Protein AF-A0A3R7I790-F1 (afdb_monomer_lite)

Foldseek 3Di:
DPDPCVVVVVLLVLLVLADQPDAAAWDADPPPSPDIHLVSLVVVLVVVPVVPPDDSHSVSNSSNNSLLNVLLSVLVSVLVVCVVVVNQEDEDLPADSPSSLVSNQVSSVVSVGHYDYDPGGDDVCVVVVVCVVVVVVVVVVVVVPD

Secondary structure (DSSP, 8-state):
--STTHHHHHHHHHHTT--S-S----EE-TTTS--EE-HHHHHHHHHHHHT---SHHHHHHHHHHHHHHHHHHHHHHHHHHHHHTT--EEE----S-HHHHHHHHHHHHHTTPEEE--SS-SGGGHHHHHHHHHHHHHHHHHHTT-

Radius of gyration: 18.8 Å; chains: 1; bounding box: 48×35×54 Å

Sequence (146 aa):
MTYDGEPAMKLERYLARGERKYEFETCVEKKDRKIVKTLPLFDRLADYSANGVSTEKKKADLAYSFVFALIEEMVEIAADTCVGNDIPYIGSDVSYDIPIVRMTEELVKEKELKFLTHDRNGDDGISIGQNVVVGHLNKLSFTKKV

pLDDT: mean 88.09, std 11.2, range [46.16, 97.44]

Structure (mmCIF, N/CA/C/O backbone):
data_AF-A0A3R7I790-F1
#
_entry.id   AF-A0A3R7I790-F1
#
loop_
_atom_site.group_PDB
_atom_site.id
_atom_site.type_symbol
_atom_site.label_atom_id
_atom_site.label_alt_id
_atom_site.label_comp_id
_atom_site.label_asym_id
_atom_site.label_entity_id
_atom_site.label_seq_id
_atom_site.pdbx_PDB_ins_code
_atom_site.Cartn_x
_atom_site.Cartn_y
_atom_site.Cartn_z
_atom_site.occupancy
_atom_site.B_iso_or_equiv
_atom_site.auth_seq_id
_atom_site.auth_comp_id
_atom_site.auth_asym_id
_atom_site.auth_atom_id
_atom_site.pdbx_PDB_model_num
ATOM 1 N N . MET A 1 1 ? -6.496 -9.637 -18.642 1.00 60.66 1 MET A N 1
ATOM 2 C CA . MET A 1 1 ? -6.550 -10.195 -17.277 1.00 60.66 1 MET A CA 1
ATOM 3 C C . MET A 1 1 ? -7.196 -11.558 -17.373 1.00 60.66 1 MET A C 1
ATOM 5 O O . MET A 1 1 ? -8.124 -11.704 -18.158 1.00 60.66 1 MET A O 1
ATOM 9 N N . THR A 1 2 ? -6.636 -12.539 -16.679 1.00 84.12 2 THR A N 1
ATOM 10 C CA . THR A 1 2 ? -7.022 -13.956 -16.748 1.00 84.12 2 THR A CA 1
ATOM 11 C C . THR A 1 2 ? -7.748 -14.427 -15.488 1.00 84.12 2 THR A C 1
ATOM 13 O O . THR A 1 2 ? -8.534 -15.362 -15.579 1.00 84.12 2 THR A O 1
ATOM 16 N N . TYR A 1 3 ? -7.541 -13.754 -14.350 1.00 87.12 3 TYR A N 1
ATOM 17 C CA . TYR A 1 3 ? -8.261 -13.955 -13.089 1.00 87.12 3 TYR A CA 1
ATOM 18 C C . TYR A 1 3 ? -8.147 -12.706 -12.191 1.00 87.12 3 TYR A C 1
ATOM 20 O O . TYR A 1 3 ? -7.326 -11.817 -12.455 1.00 87.12 3 TYR A O 1
ATOM 28 N N . ASP A 1 4 ? -8.974 -12.635 -11.147 1.00 83.00 4 ASP A N 1
ATOM 29 C CA . ASP A 1 4 ? -9.016 -11.502 -10.219 1.00 83.00 4 ASP A CA 1
ATOM 30 C C . ASP A 1 4 ? -7.727 -11.394 -9.394 1.00 83.00 4 ASP A C 1
ATOM 32 O O . ASP A 1 4 ? -7.168 -12.385 -8.932 1.00 83.00 4 ASP A O 1
ATOM 36 N N . GLY A 1 5 ? -7.214 -10.172 -9.241 1.00 86.31 5 GLY A N 1
ATOM 37 C CA . GLY A 1 5 ? -5.972 -9.911 -8.506 1.00 86.31 5 GLY A CA 1
ATOM 38 C C . GLY A 1 5 ? -4.675 -10.206 -9.275 1.00 86.31 5 GLY A C 1
ATOM 39 O O . GLY A 1 5 ? -3.603 -9.842 -8.793 1.00 86.31 5 GLY A O 1
ATOM 40 N N . GLU A 1 6 ? -4.730 -10.764 -10.494 1.00 90.31 6 GLU A N 1
ATOM 41 C CA . GLU A 1 6 ? -3.535 -11.061 -11.306 1.00 90.31 6 GLU A CA 1
ATOM 42 C C . GLU A 1 6 ? -2.552 -9.869 -11.427 1.00 90.31 6 GLU A C 1
ATOM 44 O O . GLU A 1 6 ? -1.344 -10.084 -11.273 1.00 90.31 6 GLU A O 1
ATOM 49 N N . PRO A 1 7 ? -2.990 -8.613 -11.673 1.00 91.81 7 PRO A N 1
ATOM 50 C CA . PRO A 1 7 ? -2.066 -7.481 -11.744 1.00 91.81 7 PRO A CA 1
ATOM 51 C C . PRO A 1 7 ? -1.374 -7.178 -10.410 1.00 91.81 7 PRO A C 1
ATOM 53 O O . PRO A 1 7 ? -0.181 -6.883 -10.414 1.00 91.81 7 PRO A O 1
ATOM 56 N N . ALA A 1 8 ? -2.094 -7.283 -9.287 1.00 90.19 8 ALA A N 1
ATOM 57 C CA . ALA A 1 8 ? -1.546 -7.046 -7.952 1.00 90.19 8 ALA A CA 1
ATOM 58 C C . ALA A 1 8 ? -0.505 -8.118 -7.594 1.00 90.19 8 ALA A C 1
ATOM 60 O O . ALA A 1 8 ? 0.621 -7.790 -7.236 1.00 90.19 8 ALA A O 1
ATOM 61 N N . MET A 1 9 ? -0.802 -9.394 -7.855 1.00 89.44 9 MET A N 1
ATOM 62 C CA . MET A 1 9 ? 0.166 -10.484 -7.664 1.00 89.44 9 MET A CA 1
ATOM 63 C C . MET A 1 9 ? 1.410 -10.328 -8.553 1.00 89.44 9 MET A C 1
ATOM 65 O O . MET A 1 9 ? 2.537 -10.633 -8.161 1.00 89.44 9 MET A O 1
ATOM 69 N N . LYS A 1 10 ? 1.238 -9.840 -9.788 1.00 92.56 10 LYS A N 1
ATOM 70 C CA . LYS A 1 10 ? 2.370 -9.535 -10.674 1.00 92.56 10 LYS A CA 1
ATOM 71 C C . LYS A 1 10 ? 3.191 -8.347 -10.185 1.00 92.56 10 LYS A C 1
ATOM 73 O O . LYS A 1 10 ? 4.384 -8.311 -10.483 1.00 92.56 10 LYS A O 1
ATOM 78 N N . LEU A 1 11 ? 2.582 -7.392 -9.486 1.00 94.50 11 LEU A N 1
ATOM 79 C CA . LEU A 1 11 ? 3.270 -6.262 -8.869 1.00 94.50 11 LEU A CA 1
ATOM 80 C C . LEU A 1 11 ? 4.091 -6.715 -7.656 1.00 94.50 11 LEU A C 1
ATOM 82 O O . LEU A 1 11 ? 5.244 -6.308 -7.537 1.00 94.50 11 LEU A O 1
ATOM 86 N N . GLU A 1 12 ? 3.565 -7.625 -6.837 1.00 93.81 12 GLU A N 1
ATOM 87 C CA . GLU A 1 12 ? 4.222 -8.139 -5.627 1.00 93.81 12 GLU A CA 1
ATOM 88 C C . GLU A 1 12 ? 5.665 -8.610 -5.886 1.00 93.81 12 GLU A C 1
ATOM 90 O O . GLU A 1 12 ? 6.596 -8.272 -5.153 1.00 93.81 12 GLU A O 1
ATOM 95 N N . ARG A 1 13 ? 5.903 -9.315 -7.003 1.00 94.12 13 ARG A N 1
ATOM 96 C CA . ARG A 1 13 ? 7.250 -9.790 -7.383 1.00 94.12 13 ARG A CA 1
ATOM 97 C C . ARG A 1 13 ? 8.269 -8.656 -7.567 1.00 94.12 13 ARG A C 1
ATOM 99 O O . ARG A 1 13 ? 9.471 -8.880 -7.418 1.00 94.12 13 ARG A O 1
ATOM 106 N N . TYR A 1 14 ? 7.796 -7.480 -7.977 1.00 96.06 14 TYR A N 1
ATOM 107 C CA . TYR A 1 14 ? 8.605 -6.281 -8.149 1.00 96.06 14 TYR A CA 1
ATOM 108 C C . TYR A 1 14 ? 8.834 -5.616 -6.797 1.00 96.06 14 TYR A C 1
ATOM 110 O O . TYR A 1 14 ? 9.976 -5.294 -6.486 1.00 96.06 14 TYR A O 1
ATOM 118 N N . LEU A 1 15 ? 7.794 -5.511 -5.967 1.00 96.81 15 LEU A N 1
ATOM 119 C CA . LEU A 1 15 ? 7.903 -4.966 -4.613 1.00 96.81 15 LEU A CA 1
ATOM 120 C C . LEU A 1 15 ? 8.879 -5.779 -3.752 1.00 96.81 15 LEU A C 1
ATOM 122 O O . LEU A 1 15 ? 9.726 -5.208 -3.082 1.00 96.81 15 LEU A O 1
ATOM 126 N N . ALA A 1 16 ? 8.870 -7.108 -3.857 1.00 95.56 16 ALA A N 1
ATOM 127 C CA . ALA A 1 16 ? 9.787 -7.978 -3.119 1.00 95.56 16 ALA A CA 1
ATOM 128 C C . ALA A 1 16 ? 11.280 -7.798 -3.478 1.00 95.56 16 ALA A C 1
ATOM 130 O O . ALA A 1 16 ? 12.148 -8.284 -2.755 1.00 95.56 16 ALA A O 1
ATOM 131 N N . ARG A 1 17 ? 11.598 -7.166 -4.617 1.00 96.25 17 ARG A N 1
ATOM 132 C CA . ARG A 1 17 ? 12.976 -6.984 -5.125 1.00 96.25 17 ARG A CA 1
ATOM 133 C C . ARG A 1 17 ? 13.398 -5.520 -5.221 1.00 96.25 17 ARG A C 1
ATOM 135 O O . ARG A 1 17 ? 14.573 -5.242 -5.489 1.00 96.25 17 ARG A O 1
ATOM 142 N N . GLY A 1 18 ? 12.434 -4.614 -5.128 1.00 96.56 18 GLY A N 1
ATOM 143 C CA . GLY A 1 18 ? 12.637 -3.187 -5.270 1.00 96.56 18 GLY A CA 1
ATOM 144 C C . GLY A 1 18 ? 13.174 -2.560 -3.993 1.00 96.56 18 GLY A C 1
ATOM 145 O O . GLY A 1 18 ? 13.101 -3.133 -2.912 1.00 96.56 18 GLY A O 1
ATOM 146 N N . GLU A 1 19 ? 13.736 -1.372 -4.146 1.00 96.44 19 GLU A N 1
ATOM 147 C CA . GLU A 1 19 ? 14.195 -0.512 -3.062 1.00 96.44 19 GLU A CA 1
ATOM 148 C C . GLU A 1 19 ? 13.664 0.909 -3.276 1.00 96.44 19 GLU A C 1
ATOM 150 O O . GLU A 1 19 ? 13.440 1.330 -4.413 1.00 96.44 19 GLU A O 1
ATOM 155 N N . ARG A 1 20 ? 13.535 1.687 -2.193 1.00 95.62 20 ARG A N 1
ATOM 156 C CA . ARG A 1 20 ? 13.169 3.112 -2.255 1.00 95.62 20 ARG A CA 1
ATOM 157 C C . ARG A 1 20 ? 14.313 3.919 -2.895 1.00 95.62 20 ARG A C 1
ATOM 159 O O . ARG A 1 20 ? 15.235 4.343 -2.203 1.00 95.62 20 ARG A O 1
ATOM 166 N N . LYS A 1 21 ? 14.289 4.087 -4.223 1.00 95.75 21 LYS A N 1
ATOM 167 C CA . LYS A 1 21 ? 15.302 4.839 -5.009 1.00 95.75 21 LYS A CA 1
ATOM 168 C C . LYS A 1 21 ? 14.757 6.083 -5.703 1.00 95.75 21 LYS A C 1
ATOM 170 O O . LYS A 1 21 ? 15.536 6.942 -6.103 1.00 95.75 21 LYS A O 1
ATOM 175 N N . TYR A 1 22 ? 13.446 6.143 -5.886 1.00 94.62 22 TYR A N 1
ATOM 176 C CA . TYR A 1 22 ? 12.739 7.237 -6.538 1.00 94.62 22 TYR A CA 1
ATOM 177 C C . TYR A 1 22 ? 11.880 7.982 -5.523 1.00 94.62 22 TYR A C 1
ATOM 179 O O . TYR A 1 22 ? 11.321 7.369 -4.607 1.00 94.62 22 TYR A O 1
ATOM 187 N N . GLU A 1 23 ? 11.769 9.290 -5.716 1.00 94.38 23 GLU A N 1
ATOM 188 C CA . GLU A 1 23 ? 10.936 10.160 -4.897 1.00 94.38 23 GLU A CA 1
ATOM 189 C C . GLU A 1 23 ? 9.562 10.303 -5.543 1.00 94.38 23 GLU A C 1
ATOM 191 O O . GLU A 1 23 ? 9.415 10.740 -6.687 1.00 94.38 23 GLU A O 1
ATOM 196 N N . PHE A 1 24 ? 8.548 9.921 -4.782 1.00 94.56 24 PHE A N 1
ATOM 197 C CA . PHE A 1 24 ? 7.155 10.103 -5.132 1.00 94.56 24 PHE A CA 1
ATOM 198 C C . PHE A 1 24 ? 6.501 10.934 -4.044 1.00 94.56 24 PHE A C 1
ATOM 200 O O . PHE A 1 24 ? 6.745 10.712 -2.862 1.00 94.56 24 PHE A O 1
ATOM 207 N N . GLU A 1 25 ? 5.657 11.868 -4.460 1.00 85.69 25 GLU A N 1
ATOM 208 C CA . GLU A 1 25 ? 4.874 12.693 -3.554 1.00 85.69 25 GLU A CA 1
ATOM 209 C C . GLU A 1 25 ? 3.397 12.434 -3.823 1.00 85.69 25 GLU A C 1
ATOM 211 O O . GLU A 1 25 ? 2.946 12.433 -4.974 1.00 85.69 25 GLU A O 1
ATOM 216 N N . THR A 1 26 ? 2.640 12.211 -2.752 1.00 83.19 26 THR A N 1
ATOM 217 C CA . THR A 1 26 ? 1.181 12.265 -2.808 1.00 83.19 26 THR A CA 1
ATOM 218 C C . THR A 1 26 ? 0.705 13.631 -2.331 1.00 83.19 26 THR A C 1
ATOM 220 O O . THR A 1 26 ? 1.459 14.426 -1.770 1.00 83.19 26 THR A O 1
ATOM 223 N N . CYS A 1 27 ? -0.568 13.936 -2.568 1.00 79.62 27 CYS A N 1
ATOM 224 C CA . CYS A 1 27 ? -1.194 15.105 -1.969 1.00 79.62 27 CYS A CA 1
ATOM 225 C C . CYS A 1 27 ? -2.490 14.682 -1.294 1.00 79.62 27 CYS A C 1
ATOM 227 O O . CYS A 1 27 ? -3.313 14.001 -1.905 1.00 79.62 27 CYS A O 1
ATOM 229 N N . VAL A 1 28 ? -2.726 15.161 -0.079 1.00 79.81 28 VAL A N 1
ATOM 230 C CA . VAL A 1 28 ? -3.987 14.923 0.624 1.00 79.81 28 VAL A CA 1
ATOM 231 C C . VAL A 1 28 ? -4.897 16.141 0.512 1.00 79.81 28 VAL A C 1
ATOM 233 O O . VAL A 1 28 ? -4.452 17.288 0.620 1.00 79.81 28 VAL A O 1
ATOM 236 N N . GLU A 1 29 ? -6.200 15.922 0.309 1.00 76.06 29 GLU A N 1
ATOM 237 C CA . GLU A 1 29 ? -7.165 17.019 0.420 1.00 76.06 29 GLU A CA 1
ATOM 238 C C . GLU A 1 29 ? -7.216 17.561 1.849 1.00 76.06 29 GLU A C 1
ATOM 240 O O . GLU A 1 29 ? -7.732 16.930 2.774 1.00 76.06 29 GLU A O 1
ATOM 245 N N . LYS A 1 30 ? -6.684 18.779 2.006 1.00 60.41 30 LYS A N 1
ATOM 246 C CA . LYS A 1 30 ? -6.424 19.420 3.300 1.00 60.41 30 LYS A CA 1
ATOM 247 C C . LYS A 1 30 ? -7.651 19.608 4.191 1.00 60.41 30 LYS A C 1
ATOM 249 O O . LYS A 1 30 ? -7.466 19.772 5.388 1.00 60.41 30 LYS A O 1
ATOM 254 N N . LYS A 1 31 ? -8.872 19.633 3.640 1.00 62.69 31 LYS A N 1
ATOM 255 C CA . LYS A 1 31 ? -10.072 19.927 4.441 1.00 62.69 31 LYS A CA 1
ATOM 256 C C . LYS A 1 31 ? -10.355 18.846 5.482 1.00 62.69 31 LYS A C 1
ATOM 258 O O . LYS A 1 31 ? -10.557 19.198 6.634 1.00 62.69 31 LYS A O 1
ATOM 263 N N . ASP A 1 32 ? -10.279 17.574 5.090 1.00 66.44 32 ASP A N 1
ATOM 264 C CA . ASP A 1 32 ? -10.655 16.464 5.977 1.00 66.44 32 ASP A CA 1
ATOM 265 C C . ASP A 1 32 ? -9.582 15.373 6.092 1.00 66.44 32 ASP A C 1
ATOM 267 O O . ASP A 1 32 ? -9.787 14.405 6.814 1.00 66.44 32 ASP A O 1
ATOM 271 N N . ARG A 1 33 ? -8.466 15.477 5.353 1.00 73.12 33 ARG A N 1
ATOM 272 C CA . ARG A 1 33 ? -7.412 14.447 5.252 1.00 73.12 33 ARG A CA 1
ATOM 273 C C . ARG A 1 33 ? -7.902 13.019 4.951 1.00 73.12 33 ARG A C 1
ATOM 275 O O . ARG A 1 33 ? -7.218 12.047 5.236 1.00 73.12 33 ARG A O 1
ATOM 282 N N . LYS A 1 34 ? -9.071 12.888 4.318 1.00 77.69 34 LYS A N 1
ATOM 283 C CA . LYS A 1 34 ? -9.708 11.599 3.980 1.00 77.69 34 LYS A CA 1
ATOM 284 C C . LYS A 1 34 ? -9.399 11.094 2.573 1.00 77.69 34 LYS A C 1
ATOM 286 O O . LYS A 1 34 ? -9.739 9.962 2.250 1.00 77.69 34 LYS A O 1
ATOM 291 N N . ILE A 1 35 ? -8.830 11.941 1.716 1.00 87.88 35 ILE A N 1
ATOM 292 C CA . ILE A 1 35 ? -8.645 11.648 0.291 1.00 87.88 35 ILE A CA 1
ATOM 293 C C . ILE A 1 35 ? -7.171 11.812 -0.057 1.00 87.88 35 ILE A C 1
ATOM 295 O O . ILE A 1 35 ? -6.668 12.937 -0.112 1.00 87.88 35 ILE A O 1
ATOM 299 N N . VAL A 1 36 ? -6.508 10.688 -0.328 1.00 90.75 36 VAL A N 1
ATOM 300 C CA . VAL A 1 36 ? -5.163 10.646 -0.912 1.00 90.75 36 VAL A CA 1
ATOM 301 C C . VAL A 1 36 ? -5.296 10.779 -2.428 1.00 90.75 36 VAL A C 1
ATOM 303 O O . VAL A 1 36 ? -5.901 9.931 -3.086 1.00 90.75 36 VAL A O 1
ATOM 306 N N . LYS A 1 37 ? -4.754 11.854 -3.010 1.00 90.75 37 LYS A N 1
ATOM 307 C CA . LYS A 1 37 ? -4.715 12.030 -4.467 1.00 90.75 37 LYS A CA 1
ATOM 308 C C . LYS A 1 37 ? -3.580 11.199 -5.038 1.00 90.75 37 LYS A C 1
ATOM 310 O O . LYS A 1 37 ? -2.413 11.495 -4.806 1.00 90.75 37 LYS A O 1
ATOM 315 N N . THR A 1 38 ? -3.938 10.197 -5.831 1.00 93.19 38 THR A N 1
ATOM 316 C CA . THR A 1 38 ? -2.980 9.286 -6.469 1.00 93.19 38 THR A CA 1
ATOM 317 C C . THR A 1 38 ? -2.546 9.740 -7.859 1.00 93.19 38 THR A C 1
ATOM 319 O O . THR A 1 38 ? -1.498 9.306 -8.322 1.00 93.19 38 THR A O 1
ATOM 322 N N . LEU A 1 39 ? -3.290 10.636 -8.523 1.00 93.62 39 LEU A N 1
ATOM 323 C CA . LEU A 1 39 ? -2.911 11.163 -9.845 1.00 93.62 39 LEU A CA 1
ATOM 324 C C . LEU A 1 39 ? -1.487 11.755 -9.883 1.00 93.62 39 LEU A C 1
ATOM 326 O O . LEU A 1 39 ? -0.750 11.377 -10.790 1.00 93.62 39 LEU A O 1
ATOM 330 N N . PRO A 1 40 ? -1.040 12.554 -8.888 1.00 92.62 40 PRO A N 1
ATOM 331 C CA . PRO A 1 40 ? 0.341 13.042 -8.855 1.00 92.62 40 PRO A CA 1
ATOM 332 C C . PRO A 1 40 ? 1.397 11.926 -8.877 1.00 92.62 40 PRO A C 1
ATOM 334 O O . PRO A 1 40 ? 2.447 12.084 -9.498 1.00 92.62 40 PRO A O 1
ATOM 337 N N . LEU A 1 41 ? 1.115 10.768 -8.262 1.00 94.31 41 LEU A N 1
ATOM 338 C CA . LEU A 1 41 ? 2.016 9.616 -8.324 1.00 94.31 41 LEU A CA 1
ATOM 339 C C . LEU A 1 41 ? 2.146 9.088 -9.758 1.00 94.31 41 LEU A C 1
ATOM 341 O O . LEU A 1 41 ? 3.241 8.726 -10.186 1.00 94.31 41 LEU A O 1
ATOM 345 N N . PHE A 1 42 ? 1.041 9.036 -10.506 1.00 94.88 42 PHE A N 1
ATOM 346 C CA . PHE A 1 42 ? 1.039 8.572 -11.895 1.00 94.88 42 PHE A CA 1
ATOM 347 C C . PHE A 1 42 ? 1.717 9.562 -12.843 1.00 94.88 42 PHE A C 1
ATOM 349 O O . PHE A 1 42 ? 2.440 9.120 -13.736 1.00 94.88 42 PHE A O 1
ATOM 356 N N . ASP A 1 43 ? 1.554 10.867 -12.623 1.00 93.31 43 ASP A N 1
ATOM 357 C CA . ASP A 1 43 ? 2.268 11.895 -13.388 1.00 93.31 43 ASP A CA 1
ATOM 358 C C . ASP A 1 43 ? 3.788 11.718 -13.222 1.00 93.31 43 ASP A C 1
ATOM 360 O O . ASP A 1 43 ? 4.524 11.592 -14.202 1.00 93.31 43 ASP A O 1
ATOM 364 N N . ARG A 1 44 ? 4.258 11.556 -11.976 1.00 93.62 44 ARG A N 1
ATOM 365 C CA . ARG A 1 44 ? 5.680 11.287 -11.690 1.00 93.62 44 ARG A CA 1
ATOM 366 C C . ARG A 1 44 ? 6.153 9.947 -12.245 1.00 93.62 44 ARG A C 1
ATOM 368 O O . ARG A 1 44 ? 7.280 9.837 -12.730 1.00 93.62 44 ARG A O 1
ATOM 375 N N . LEU A 1 45 ? 5.303 8.922 -12.216 1.00 94.19 45 LEU A N 1
ATOM 376 C CA . LEU A 1 45 ? 5.616 7.626 -12.814 1.00 94.19 45 LEU A CA 1
ATOM 377 C C . LEU A 1 45 ? 5.831 7.748 -14.330 1.00 94.19 45 LEU A C 1
ATOM 379 O O . LEU A 1 45 ? 6.749 7.119 -14.869 1.00 94.19 45 LEU A O 1
ATOM 383 N N . ALA A 1 46 ? 5.012 8.553 -15.012 1.00 92.56 46 ALA A N 1
ATOM 384 C CA . ALA A 1 46 ? 5.145 8.824 -16.439 1.00 92.56 46 ALA A CA 1
ATOM 385 C C . ALA A 1 46 ? 6.457 9.562 -16.748 1.00 92.56 46 ALA A C 1
ATOM 387 O O . ALA A 1 46 ? 7.178 9.141 -17.656 1.00 92.56 46 ALA A O 1
ATOM 388 N N . ASP A 1 47 ? 6.826 10.566 -15.945 1.00 92.06 47 ASP A N 1
ATOM 389 C CA . ASP A 1 47 ? 8.096 11.295 -16.075 1.00 92.06 47 ASP A CA 1
ATOM 390 C C . ASP A 1 47 ? 9.314 10.364 -15.956 1.00 92.06 47 ASP A C 1
ATOM 392 O O . ASP A 1 47 ? 10.229 10.387 -16.788 1.00 92.06 47 ASP A O 1
ATOM 396 N N . TYR A 1 48 ? 9.334 9.494 -14.940 1.00 92.00 48 TYR A N 1
ATOM 397 C CA . TYR A 1 48 ? 10.413 8.516 -14.777 1.00 92.00 48 TYR A CA 1
ATOM 398 C C . TYR A 1 48 ? 10.443 7.492 -15.913 1.00 92.00 48 TYR A C 1
ATOM 400 O O . TYR A 1 48 ? 11.519 7.085 -16.358 1.00 92.00 48 TYR A O 1
ATOM 408 N N . SER A 1 49 ? 9.272 7.106 -16.420 1.00 87.19 49 SER A N 1
ATOM 409 C CA . SER A 1 49 ? 9.152 6.156 -17.526 1.00 87.19 49 SER A CA 1
ATOM 410 C C . SER A 1 49 ? 9.630 6.741 -18.856 1.00 87.19 49 SER A C 1
ATOM 412 O O . SER A 1 49 ? 10.283 6.034 -19.626 1.00 87.19 49 SER A O 1
ATOM 414 N N . ALA A 1 50 ? 9.377 8.029 -19.105 1.00 87.44 50 ALA A N 1
ATOM 415 C CA . ALA A 1 50 ? 9.802 8.735 -20.314 1.00 87.44 50 ALA A CA 1
ATOM 416 C C . ALA A 1 50 ? 11.333 8.809 -20.446 1.00 87.44 50 ALA A C 1
ATOM 418 O O . ALA A 1 50 ? 11.865 8.738 -21.552 1.00 87.44 50 ALA A O 1
ATOM 419 N N . ASN A 1 51 ? 12.047 8.866 -19.318 1.00 78.00 51 ASN A N 1
ATOM 420 C CA . ASN A 1 51 ? 13.512 8.865 -19.268 1.00 78.00 51 ASN A CA 1
ATOM 421 C C . ASN A 1 51 ? 14.139 7.457 -19.389 1.00 78.00 51 ASN A C 1
ATOM 423 O O . ASN A 1 51 ? 15.362 7.309 -19.350 1.00 78.00 51 ASN A O 1
ATOM 427 N N . GLY A 1 52 ? 13.312 6.423 -19.573 1.00 75.25 52 GLY A N 1
ATOM 428 C CA . GLY A 1 52 ? 13.729 5.057 -19.863 1.00 75.25 5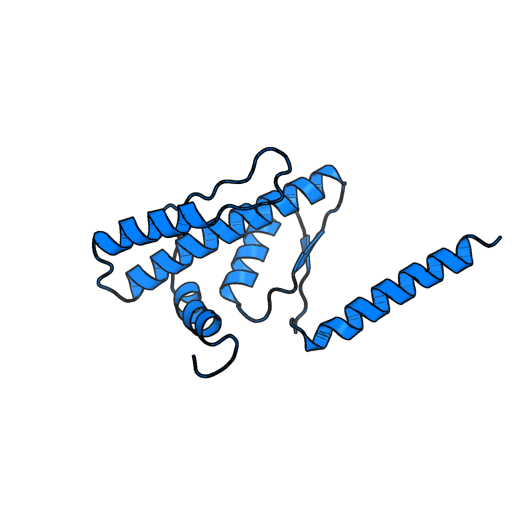2 GLY A CA 1
ATOM 429 C C . GLY A 1 52 ? 13.963 4.200 -18.617 1.00 75.25 52 GLY A C 1
ATOM 430 O O . GLY A 1 52 ? 14.960 4.326 -17.903 1.00 75.25 52 GLY A O 1
ATOM 431 N N . VAL A 1 53 ? 13.090 3.210 -18.423 1.00 79.88 53 VAL A N 1
ATOM 432 C CA . VAL A 1 53 ? 13.255 2.152 -17.416 1.00 79.88 53 VAL A CA 1
ATOM 433 C C . VAL A 1 53 ? 13.749 0.887 -18.116 1.00 79.88 53 VAL A C 1
ATOM 435 O O . VAL A 1 53 ? 12.976 0.021 -18.523 1.00 79.88 53 VAL A O 1
ATOM 438 N N . SER A 1 54 ? 15.064 0.807 -18.314 1.00 80.25 54 SER A N 1
ATOM 439 C CA . SER A 1 54 ? 15.676 -0.197 -19.195 1.00 80.25 54 SER A CA 1
ATOM 440 C C . SER A 1 54 ? 15.936 -1.564 -18.556 1.00 80.25 54 SER A C 1
ATOM 442 O O . SER A 1 54 ? 16.273 -2.505 -19.269 1.00 80.25 54 SER A O 1
ATOM 444 N N . THR A 1 55 ? 15.792 -1.709 -17.234 1.00 92.31 55 THR A N 1
ATOM 445 C CA . THR A 1 55 ? 16.100 -2.965 -16.529 1.00 92.31 55 THR A CA 1
ATOM 446 C C . THR A 1 55 ? 14.983 -3.380 -15.580 1.00 92.31 55 THR A C 1
ATOM 448 O O . THR A 1 55 ? 14.283 -2.538 -15.018 1.00 92.31 55 THR A O 1
ATOM 451 N N . GLU A 1 56 ? 14.843 -4.689 -15.348 1.00 94.12 56 GLU A N 1
ATOM 452 C CA . GLU A 1 56 ? 13.862 -5.218 -14.390 1.00 94.12 56 GLU A CA 1
ATOM 453 C C . GLU A 1 56 ? 14.111 -4.718 -12.961 1.00 94.12 56 GLU A C 1
ATOM 455 O O . GLU A 1 56 ? 13.155 -4.490 -12.227 1.00 94.12 56 GLU A O 1
ATOM 460 N N . LYS A 1 57 ? 15.373 -4.476 -12.578 1.00 95.38 57 LYS A N 1
ATOM 461 C CA . LYS A 1 57 ? 15.701 -3.882 -11.273 1.00 95.38 57 LYS A CA 1
ATOM 462 C C . LYS A 1 57 ? 15.197 -2.443 -11.165 1.00 95.38 57 LYS A C 1
ATOM 464 O O . LYS A 1 57 ? 14.541 -2.121 -10.186 1.00 95.38 57 LYS A O 1
ATOM 469 N N . LYS A 1 58 ? 15.392 -1.608 -12.194 1.00 94.69 58 LYS A N 1
ATOM 470 C CA . LYS A 1 58 ? 14.839 -0.243 -12.195 1.00 94.69 58 LYS A CA 1
ATOM 471 C C . LYS A 1 58 ? 13.309 -0.242 -12.139 1.00 94.69 58 LYS A C 1
ATOM 473 O O . LYS A 1 58 ? 12.740 0.589 -11.447 1.00 94.69 58 LYS A O 1
ATOM 478 N N . LYS A 1 59 ? 12.640 -1.186 -12.817 1.00 95.19 59 LYS A N 1
ATOM 479 C CA . LYS A 1 59 ? 11.177 -1.357 -12.701 1.00 95.19 59 LYS A CA 1
ATOM 480 C C . LYS A 1 59 ? 10.764 -1.724 -11.278 1.00 95.19 59 LYS A C 1
ATOM 482 O O . LYS A 1 59 ? 9.790 -1.174 -10.781 1.00 95.19 59 LYS A O 1
ATOM 487 N N . ALA A 1 60 ? 11.505 -2.630 -10.639 1.00 96.94 60 ALA A N 1
ATOM 488 C CA . ALA A 1 60 ? 11.264 -3.031 -9.258 1.00 96.94 60 ALA A CA 1
ATOM 489 C C . ALA A 1 60 ? 11.412 -1.852 -8.290 1.00 96.94 60 ALA A C 1
ATOM 491 O O . ALA A 1 60 ? 10.508 -1.603 -7.501 1.00 96.94 60 ALA A O 1
ATOM 492 N N . ASP A 1 61 ? 12.505 -1.096 -8.399 1.00 96.75 61 ASP A N 1
ATOM 493 C CA . ASP A 1 61 ? 12.769 0.071 -7.553 1.00 96.75 61 ASP A CA 1
ATOM 494 C C . ASP A 1 61 ? 11.723 1.177 -7.767 1.00 96.75 61 ASP A C 1
ATOM 496 O O . ASP A 1 61 ? 11.240 1.776 -6.811 1.00 96.75 61 ASP A O 1
ATOM 500 N N . LEU A 1 62 ? 11.308 1.411 -9.015 1.00 96.44 62 LEU A N 1
ATOM 501 C CA . LEU A 1 62 ? 10.266 2.384 -9.342 1.00 96.44 62 LEU A CA 1
ATOM 502 C C . LEU A 1 62 ? 8.899 1.977 -8.769 1.00 96.44 62 LEU A C 1
ATOM 504 O O . LEU A 1 62 ? 8.221 2.803 -8.161 1.00 96.44 62 LEU A O 1
ATOM 508 N N . ALA A 1 63 ? 8.517 0.706 -8.925 1.00 96.44 63 ALA A N 1
ATOM 509 C CA . ALA A 1 63 ? 7.286 0.156 -8.362 1.00 96.44 63 ALA A CA 1
ATOM 510 C C . ALA A 1 63 ? 7.284 0.214 -6.827 1.00 96.44 63 ALA A C 1
ATOM 512 O O . ALA A 1 63 ? 6.296 0.643 -6.237 1.00 96.44 63 ALA A O 1
ATOM 513 N N . TYR A 1 64 ? 8.398 -0.170 -6.194 1.00 97.38 64 TYR A N 1
ATOM 514 C CA . TYR A 1 64 ? 8.562 -0.098 -4.744 1.00 97.38 64 TYR A CA 1
ATOM 515 C C . TYR A 1 64 ? 8.403 1.333 -4.245 1.00 97.38 64 TYR A C 1
ATOM 517 O O . TYR A 1 64 ? 7.577 1.586 -3.380 1.00 97.38 64 TYR A O 1
ATOM 525 N N . SER A 1 65 ? 9.147 2.279 -4.821 1.00 96.94 65 SER A N 1
ATOM 526 C CA . SER A 1 65 ? 9.077 3.693 -4.448 1.00 96.94 65 SER A CA 1
ATOM 527 C C . SER A 1 65 ? 7.674 4.288 -4.599 1.00 96.94 65 SER A C 1
ATOM 529 O O . SER A 1 65 ? 7.241 5.038 -3.727 1.00 96.94 65 SER A O 1
ATOM 531 N N . PHE A 1 66 ? 6.956 3.943 -5.673 1.00 97.00 66 PHE A N 1
ATOM 532 C CA . PHE A 1 66 ? 5.576 4.387 -5.886 1.00 97.00 66 PHE A CA 1
ATOM 533 C C . PHE A 1 66 ? 4.648 3.870 -4.783 1.00 97.00 66 PHE A C 1
ATOM 535 O O . PHE A 1 66 ? 3.910 4.641 -4.172 1.00 97.00 66 PHE A O 1
ATOM 542 N N . VAL A 1 67 ? 4.674 2.555 -4.536 1.00 96.44 67 VAL A N 1
ATOM 543 C CA . VAL A 1 67 ? 3.790 1.918 -3.551 1.00 96.44 67 VAL A CA 1
ATOM 544 C C . VAL A 1 67 ? 4.134 2.392 -2.145 1.00 96.44 67 VAL A C 1
ATOM 546 O O . VAL A 1 67 ? 3.227 2.710 -1.385 1.00 96.44 67 VAL A O 1
ATOM 549 N N . PHE A 1 68 ? 5.423 2.524 -1.829 1.00 96.62 68 PHE A N 1
ATOM 550 C CA . PHE A 1 68 ? 5.886 3.041 -0.548 1.00 96.62 68 PHE A CA 1
ATOM 551 C C . PHE A 1 68 ? 5.298 4.420 -0.253 1.00 96.62 68 PHE A C 1
ATOM 553 O O . PHE A 1 68 ? 4.720 4.597 0.809 1.00 96.62 68 PHE A O 1
ATOM 560 N N . ALA A 1 69 ? 5.370 5.370 -1.193 1.00 96.12 69 ALA A N 1
ATOM 561 C CA . ALA A 1 69 ? 4.829 6.716 -0.983 1.00 96.12 69 ALA A CA 1
ATOM 562 C C . ALA A 1 69 ? 3.309 6.720 -0.736 1.00 96.12 69 ALA A C 1
ATOM 564 O O . ALA A 1 69 ? 2.805 7.513 0.056 1.00 96.12 69 ALA A O 1
ATOM 565 N N . LEU A 1 70 ? 2.568 5.816 -1.387 1.00 95.44 70 LEU A N 1
ATOM 566 C CA . LEU A 1 70 ? 1.136 5.657 -1.139 1.00 95.44 70 LEU A CA 1
ATOM 567 C C . LEU A 1 70 ? 0.857 5.083 0.259 1.00 95.44 70 LEU A C 1
ATOM 569 O O . LEU A 1 70 ? -0.003 5.601 0.969 1.00 95.44 70 LEU A O 1
ATOM 573 N N . ILE A 1 71 ? 1.571 4.024 0.650 1.00 94.75 71 ILE A N 1
ATOM 574 C CA . ILE A 1 71 ? 1.398 3.381 1.959 1.00 94.75 71 ILE A CA 1
ATOM 575 C C . ILE A 1 71 ? 1.842 4.315 3.091 1.00 94.75 71 ILE A C 1
ATOM 577 O O . ILE A 1 71 ? 1.141 4.402 4.093 1.00 94.75 71 ILE A O 1
ATOM 581 N N . GLU A 1 72 ? 2.942 5.050 2.917 1.00 95.06 72 GLU A N 1
ATOM 582 C CA . GLU A 1 72 ? 3.443 6.064 3.857 1.00 95.06 72 GLU A CA 1
ATOM 583 C C . GLU A 1 72 ? 2.356 7.099 4.169 1.00 95.06 72 GLU A C 1
ATOM 5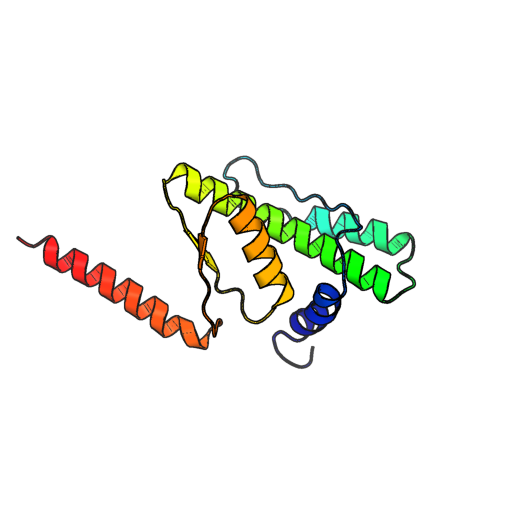85 O O . GLU A 1 72 ? 2.020 7.293 5.335 1.00 95.06 72 GLU A O 1
ATOM 590 N N . GLU A 1 73 ? 1.706 7.670 3.149 1.00 94.19 73 GLU A N 1
ATOM 591 C CA . GLU A 1 73 ? 0.618 8.632 3.368 1.00 94.19 73 GLU A CA 1
ATOM 592 C C . GLU A 1 73 ? -0.602 7.998 4.061 1.00 94.19 73 GLU A C 1
ATOM 594 O O . GLU A 1 73 ? -1.210 8.598 4.949 1.00 94.19 73 GLU A O 1
ATOM 599 N N . MET A 1 74 ? -0.977 6.771 3.681 1.00 93.38 74 MET A N 1
ATOM 600 C CA . MET A 1 74 ? -2.101 6.070 4.313 1.00 93.38 74 MET A CA 1
ATOM 601 C C . MET A 1 74 ? -1.833 5.775 5.794 1.00 93.38 74 MET A C 1
ATOM 603 O O . MET A 1 74 ? -2.731 5.944 6.624 1.00 93.38 74 MET A O 1
ATOM 607 N N . VAL A 1 75 ? -0.608 5.360 6.131 1.00 94.31 75 VAL A N 1
ATOM 608 C CA . VAL A 1 75 ? -0.187 5.133 7.518 1.00 94.31 75 VAL A CA 1
ATOM 609 C C . VAL A 1 75 ? -0.127 6.450 8.284 1.00 94.31 75 VAL A C 1
ATOM 611 O O . VAL A 1 75 ? -0.580 6.474 9.424 1.00 94.31 75 VAL A O 1
ATOM 614 N N . GLU A 1 76 ? 0.328 7.547 7.673 1.00 93.69 76 GLU A N 1
ATOM 615 C CA . GLU A 1 76 ? 0.337 8.871 8.310 1.00 93.69 76 GLU A CA 1
ATOM 616 C C . GLU A 1 76 ? -1.070 9.288 8.752 1.00 93.69 76 GLU A C 1
ATOM 618 O O . GLU A 1 76 ? -1.297 9.636 9.909 1.00 93.69 76 GLU A O 1
ATOM 623 N N . ILE A 1 77 ? -2.048 9.182 7.847 1.00 93.00 77 ILE A N 1
ATOM 624 C CA . ILE A 1 77 ? -3.447 9.528 8.132 1.00 93.00 77 ILE A CA 1
ATOM 625 C C . ILE A 1 77 ? -4.017 8.642 9.252 1.00 93.00 77 ILE A C 1
ATOM 627 O O . ILE A 1 77 ? -4.729 9.127 10.142 1.00 93.00 77 ILE A O 1
ATOM 631 N N . ALA A 1 78 ? -3.717 7.341 9.221 1.00 93.56 78 ALA A N 1
ATOM 632 C CA . ALA A 1 78 ? -4.160 6.402 10.245 1.00 93.56 78 ALA A CA 1
ATOM 633 C C . ALA A 1 78 ? -3.512 6.696 11.607 1.00 93.56 78 ALA A C 1
ATOM 635 O O . ALA A 1 78 ? -4.207 6.692 12.624 1.00 93.56 78 ALA A O 1
ATOM 636 N N . ALA A 1 79 ? -2.213 6.995 11.625 1.00 94.81 79 ALA A N 1
ATOM 637 C CA . ALA A 1 79 ? -1.459 7.319 12.827 1.00 94.81 79 ALA A CA 1
ATOM 638 C C . ALA A 1 79 ? -1.953 8.618 13.464 1.00 94.81 79 ALA A C 1
ATOM 640 O O . ALA A 1 79 ? -2.240 8.627 14.658 1.00 94.81 79 ALA A O 1
ATOM 641 N N . ASP A 1 80 ? -2.166 9.671 12.674 1.00 93.12 80 ASP A N 1
ATOM 642 C CA . ASP A 1 80 ? -2.719 10.937 13.164 1.00 93.12 80 ASP A CA 1
ATOM 643 C C . ASP A 1 80 ? -4.099 10.749 13.800 1.00 93.12 80 ASP A C 1
ATOM 645 O O . ASP A 1 80 ? -4.399 11.308 14.858 1.00 93.12 80 ASP A O 1
ATOM 649 N N . THR A 1 81 ? -4.937 9.911 13.185 1.00 92.94 81 THR A N 1
ATOM 650 C CA . THR A 1 81 ? -6.250 9.563 13.741 1.00 92.94 81 THR A CA 1
ATOM 651 C C . THR A 1 81 ? -6.106 8.795 15.054 1.00 92.94 81 THR A C 1
ATOM 653 O O . THR A 1 81 ? -6.820 9.082 16.013 1.00 92.94 81 THR A O 1
ATOM 656 N N . CYS A 1 82 ? -5.187 7.834 15.116 1.00 95.06 82 CYS A N 1
ATOM 657 C CA . CYS A 1 82 ? -4.938 7.021 16.301 1.00 95.06 82 CYS A CA 1
ATOM 658 C C . CYS A 1 82 ? -4.433 7.864 17.476 1.00 95.06 82 CYS A C 1
ATOM 660 O O . CYS A 1 82 ? -5.020 7.821 18.557 1.00 95.06 82 CYS A O 1
ATOM 662 N N . VAL A 1 83 ? -3.414 8.691 17.240 1.00 93.81 83 VAL A N 1
ATOM 663 C CA . VAL A 1 83 ? -2.836 9.602 18.237 1.00 93.81 83 VAL A CA 1
ATOM 664 C C . VAL A 1 83 ? -3.876 10.610 18.722 1.00 93.81 83 VAL A C 1
ATOM 666 O O . VAL A 1 83 ? -4.021 10.803 19.924 1.00 93.81 83 VAL A O 1
ATOM 669 N N . GLY A 1 84 ? -4.664 11.202 17.818 1.00 94.06 84 GLY A N 1
ATOM 670 C CA . GLY A 1 84 ? -5.715 12.154 18.189 1.00 94.06 84 GLY A CA 1
ATOM 671 C C . GLY A 1 84 ? -6.873 11.563 19.007 1.00 94.06 84 GLY A C 1
ATOM 672 O O . GLY A 1 84 ? -7.674 12.327 19.541 1.00 94.06 84 GLY A O 1
ATOM 673 N N . ASN A 1 85 ? -6.981 10.232 19.099 1.00 95.81 85 ASN A N 1
ATOM 674 C CA . ASN A 1 85 ? -8.049 9.525 19.816 1.00 95.81 85 ASN A CA 1
ATOM 675 C C . ASN A 1 85 ? -7.520 8.561 20.899 1.00 95.81 85 ASN A C 1
ATOM 677 O O . ASN A 1 85 ? -8.291 7.734 21.386 1.00 95.81 85 ASN A O 1
ATOM 681 N N . ASP A 1 86 ? -6.232 8.628 21.259 1.00 96.38 86 ASP A N 1
ATOM 682 C CA . ASP A 1 86 ? -5.584 7.721 22.223 1.00 96.38 86 ASP A CA 1
ATOM 683 C C . ASP A 1 86 ? -5.747 6.219 21.878 1.00 96.38 86 ASP A C 1
ATOM 685 O O . ASP A 1 86 ? -5.875 5.355 22.751 1.00 96.38 86 ASP A O 1
ATOM 689 N N . ILE A 1 87 ? -5.745 5.883 20.584 1.00 97.06 87 ILE A N 1
ATOM 690 C CA . ILE A 1 87 ? -5.841 4.506 20.081 1.00 97.06 87 ILE A CA 1
ATOM 691 C C . ILE A 1 87 ? -4.426 4.004 19.751 1.00 97.06 87 ILE A C 1
ATOM 693 O O . ILE A 1 87 ? -3.796 4.541 18.849 1.00 97.06 87 ILE A O 1
ATOM 697 N N . PRO A 1 88 ? -3.902 2.949 20.403 1.00 96.50 88 PRO A N 1
ATOM 698 C CA . PRO A 1 88 ? -2.517 2.517 20.190 1.00 96.50 88 PRO A CA 1
ATOM 699 C C . PRO A 1 88 ? -2.352 1.466 19.074 1.00 96.50 88 PRO A C 1
ATOM 701 O O . PRO A 1 88 ? -1.279 0.874 18.945 1.00 96.50 88 PRO A O 1
ATOM 704 N N . TYR A 1 89 ? -3.406 1.183 18.300 1.00 96.38 89 TYR A N 1
ATOM 705 C CA . TYR A 1 89 ? -3.439 0.098 17.315 1.00 96.38 89 TYR A CA 1
ATOM 706 C C . TYR A 1 89 ? -3.915 0.573 15.940 1.00 96.38 89 TYR A C 1
ATOM 708 O O . TYR A 1 89 ? -4.933 1.253 15.845 1.00 96.38 89 TYR A O 1
ATOM 716 N N . ILE A 1 90 ? -3.251 0.105 14.881 1.00 94.81 90 ILE A N 1
ATOM 717 C CA . ILE A 1 90 ? -3.722 0.198 13.492 1.00 94.81 90 ILE A CA 1
ATOM 718 C C . ILE A 1 90 ? -3.971 -1.222 12.980 1.00 94.81 90 ILE A C 1
ATOM 720 O O . ILE A 1 90 ? -3.083 -2.071 13.049 1.00 94.81 90 ILE A O 1
ATOM 724 N N . GLY A 1 91 ? -5.180 -1.480 12.480 1.00 90.00 91 GLY A N 1
ATOM 725 C CA . GLY A 1 91 ? -5.558 -2.757 11.872 1.00 90.00 91 GLY A CA 1
ATOM 726 C C . GLY A 1 91 ? -5.556 -2.698 10.345 1.00 90.00 91 GLY A C 1
ATOM 727 O O . GLY A 1 91 ? -5.887 -1.660 9.775 1.00 90.00 91 GLY A O 1
ATOM 728 N N . SER A 1 92 ? -5.224 -3.808 9.682 1.00 78.94 92 SER A N 1
ATOM 729 C CA . SER A 1 92 ? -5.311 -3.932 8.222 1.00 78.94 92 SER A CA 1
ATOM 730 C C . SER A 1 92 ? -5.736 -5.333 7.788 1.00 78.94 92 SER A C 1
ATOM 732 O O . SER A 1 92 ? -5.261 -6.330 8.335 1.00 78.94 92 SER A O 1
ATOM 734 N N . ASP A 1 93 ? -6.585 -5.376 6.762 1.00 73.88 93 ASP A N 1
ATOM 735 C CA . ASP A 1 93 ? -6.998 -6.585 6.038 1.00 73.88 93 ASP A CA 1
ATOM 736 C C . ASP A 1 93 ? -6.321 -6.680 4.657 1.00 73.88 93 ASP A C 1
ATOM 738 O O . ASP A 1 93 ? -6.754 -7.431 3.789 1.00 73.88 93 ASP A O 1
ATOM 742 N N . VAL A 1 94 ? -5.261 -5.894 4.403 1.00 62.75 94 VAL A N 1
ATOM 743 C CA . VAL A 1 94 ? -4.539 -5.978 3.125 1.00 62.75 94 VAL A CA 1
ATOM 744 C C . VAL A 1 94 ? -3.998 -7.397 2.967 1.00 62.75 94 VAL A C 1
ATOM 746 O O . VAL A 1 94 ? -3.131 -7.867 3.710 1.00 62.75 94 VAL A O 1
ATOM 749 N N . SER A 1 95 ? -4.600 -8.098 2.013 1.00 63.25 95 SER A N 1
ATOM 750 C CA . SER A 1 95 ? -4.508 -9.537 1.893 1.00 63.25 95 SER A CA 1
ATOM 751 C C . SER A 1 95 ? -3.332 -9.938 1.013 1.00 63.25 95 SER A C 1
ATOM 753 O O . SER A 1 95 ? -3.223 -9.494 -0.129 1.00 63.25 95 SER A O 1
ATOM 755 N N . TYR A 1 96 ? -2.496 -10.825 1.547 1.00 68.81 96 TYR A N 1
ATOM 756 C CA . TYR A 1 96 ? -1.480 -11.627 0.858 1.00 68.81 96 TYR A CA 1
ATOM 757 C C . TYR A 1 96 ? -0.278 -10.926 0.208 1.00 68.81 96 TYR A C 1
ATOM 759 O O . TYR A 1 96 ? 0.705 -11.623 -0.021 1.00 68.81 96 TYR A O 1
ATOM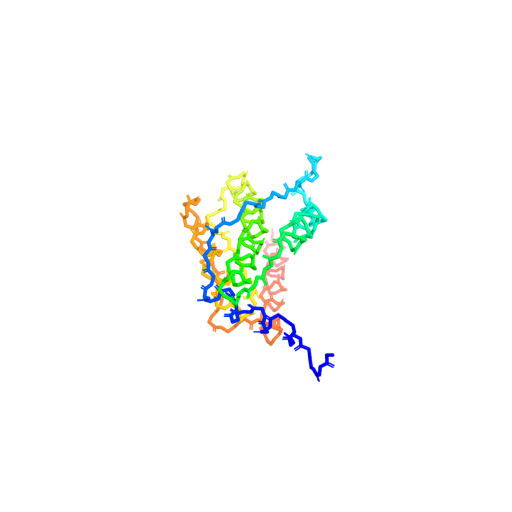 767 N N . ASP A 1 97 ? -0.278 -9.608 -0.020 1.00 78.12 97 ASP A N 1
ATOM 768 C CA . ASP A 1 97 ? 0.922 -8.902 -0.504 1.00 78.12 97 ASP A CA 1
ATOM 769 C C . ASP A 1 97 ? 1.924 -8.711 0.649 1.00 78.12 97 ASP A C 1
ATOM 771 O O . ASP A 1 97 ? 1.860 -7.749 1.422 1.00 78.12 97 ASP A O 1
ATOM 775 N N . ILE A 1 98 ? 2.837 -9.678 0.801 1.00 87.69 98 ILE A N 1
ATOM 776 C CA . ILE A 1 98 ? 3.820 -9.698 1.894 1.00 87.69 98 ILE A CA 1
ATOM 777 C C . ILE A 1 98 ? 4.679 -8.417 1.906 1.00 87.69 98 ILE A C 1
ATOM 779 O O . ILE A 1 98 ? 4.888 -7.868 2.994 1.00 87.69 98 ILE A O 1
ATOM 783 N N . PRO A 1 99 ? 5.188 -7.914 0.761 1.00 93.19 99 PRO A N 1
ATOM 784 C CA . PRO A 1 99 ? 5.885 -6.633 0.702 1.00 93.19 99 PRO A CA 1
ATOM 785 C C . PRO A 1 99 ? 5.087 -5.454 1.271 1.00 93.19 99 PRO A C 1
ATOM 787 O O . PRO A 1 99 ? 5.632 -4.724 2.097 1.00 93.19 99 PRO A O 1
ATOM 790 N N . ILE A 1 100 ? 3.819 -5.268 0.885 1.00 93.69 100 ILE A N 1
ATOM 791 C CA . ILE A 1 100 ? 2.988 -4.158 1.388 1.00 93.69 100 ILE A CA 1
ATOM 792 C C . ILE A 1 100 ? 2.711 -4.307 2.886 1.00 93.69 100 ILE A C 1
ATOM 794 O O . ILE A 1 100 ? 2.792 -3.321 3.622 1.00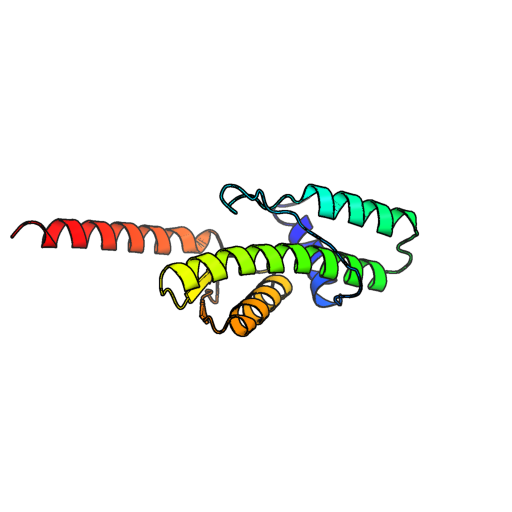 93.69 100 ILE A O 1
ATOM 798 N N . VAL A 1 101 ? 2.419 -5.524 3.355 1.00 92.56 101 VAL A N 1
ATOM 799 C CA . VAL A 1 101 ? 2.182 -5.794 4.783 1.00 92.56 101 VAL A CA 1
ATOM 800 C C . VAL A 1 101 ? 3.409 -5.421 5.612 1.00 92.56 101 VAL A C 1
ATOM 802 O O . VAL A 1 101 ? 3.272 -4.729 6.617 1.00 92.56 101 VAL A O 1
ATOM 805 N N . ARG A 1 102 ? 4.611 -5.807 5.168 1.00 92.56 102 ARG A N 1
ATOM 806 C CA . ARG A 1 102 ? 5.868 -5.454 5.847 1.00 92.56 102 ARG A CA 1
ATOM 807 C C . ARG A 1 102 ? 6.140 -3.955 5.827 1.00 92.56 102 ARG A C 1
ATOM 809 O O . ARG A 1 102 ? 6.448 -3.399 6.873 1.00 92.56 102 ARG A O 1
ATOM 816 N N . MET A 1 103 ? 5.959 -3.307 4.673 1.00 95.12 103 MET A N 1
ATOM 817 C CA . MET A 1 103 ? 6.065 -1.847 4.543 1.00 95.12 103 MET A CA 1
ATOM 818 C C . MET A 1 103 ? 5.163 -1.139 5.558 1.00 95.12 103 MET A C 1
ATOM 820 O O . MET A 1 103 ? 5.598 -0.244 6.274 1.00 95.12 103 MET A O 1
ATOM 824 N N . THR A 1 104 ? 3.907 -1.580 5.641 1.00 95.38 104 THR A N 1
ATOM 825 C CA . THR A 1 104 ? 2.914 -1.023 6.564 1.00 95.38 104 THR A CA 1
ATOM 826 C C . THR A 1 104 ? 3.322 -1.262 8.014 1.00 95.38 104 THR A C 1
ATOM 828 O O . THR A 1 104 ? 3.286 -0.339 8.820 1.00 95.38 104 THR A O 1
ATOM 831 N N . GLU A 1 105 ? 3.733 -2.484 8.360 1.00 94.81 105 GLU A N 1
ATOM 832 C CA . GLU A 1 105 ? 4.152 -2.835 9.717 1.00 94.81 105 GLU A CA 1
ATOM 833 C C . GLU A 1 105 ? 5.356 -1.999 10.182 1.00 94.81 105 GLU A C 1
ATOM 835 O O . GLU A 1 105 ? 5.368 -1.530 11.320 1.00 94.81 105 GLU A O 1
ATOM 840 N N . GLU A 1 106 ? 6.352 -1.798 9.316 1.00 96.06 106 GLU A N 1
ATOM 841 C CA . GLU A 1 106 ? 7.527 -0.964 9.593 1.00 96.06 106 GLU A CA 1
ATOM 842 C C . GLU A 1 106 ? 7.128 0.497 9.838 1.00 96.06 106 GLU A C 1
ATOM 844 O O . GLU A 1 106 ? 7.446 1.042 10.895 1.00 96.06 106 GLU A O 1
ATOM 849 N N . LEU A 1 107 ? 6.339 1.090 8.939 1.00 96.88 107 LEU A N 1
ATOM 850 C CA . LEU A 1 107 ? 5.847 2.465 9.078 1.00 96.88 107 LEU A CA 1
ATOM 851 C C . LEU A 1 107 ? 4.996 2.659 10.344 1.00 96.88 107 LEU A C 1
ATOM 853 O O . LEU A 1 107 ? 5.120 3.665 11.037 1.00 96.88 107 LEU A O 1
ATOM 857 N N . VAL A 1 108 ? 4.148 1.688 10.696 1.00 97.06 108 VAL A N 1
ATOM 858 C CA . VAL A 1 108 ? 3.337 1.744 11.926 1.00 97.06 108 VAL A CA 1
ATOM 859 C C . VAL A 1 108 ? 4.223 1.679 13.175 1.00 97.06 108 VAL A C 1
ATOM 861 O O . VAL A 1 108 ? 3.976 2.410 14.137 1.00 97.06 108 VAL A O 1
ATOM 864 N N . LYS A 1 109 ? 5.277 0.850 13.162 1.00 96.56 109 LYS A N 1
ATOM 865 C CA . LYS A 1 109 ? 6.253 0.769 14.263 1.00 96.56 109 LYS A CA 1
ATOM 866 C C . LYS A 1 109 ? 7.035 2.068 14.436 1.00 96.56 109 LYS A C 1
ATOM 868 O O . LYS A 1 109 ? 7.271 2.466 15.573 1.00 96.56 109 LYS A O 1
ATOM 873 N N . GLU A 1 110 ? 7.406 2.738 13.346 1.00 97.44 110 GLU A N 1
ATOM 874 C CA . GLU A 1 110 ? 8.071 4.051 13.388 1.00 97.44 110 GLU A CA 1
ATOM 875 C C . GLU A 1 110 ? 7.211 5.129 14.064 1.00 97.44 110 GLU A C 1
ATOM 877 O O . GLU A 1 110 ? 7.745 6.068 14.651 1.00 97.44 110 GLU A O 1
ATOM 882 N N . LYS A 1 111 ? 5.883 4.971 14.039 1.00 96.38 111 LYS A N 1
ATOM 883 C CA . LYS A 1 111 ? 4.921 5.836 14.740 1.00 96.38 111 LYS A CA 1
ATOM 884 C C . LYS A 1 111 ? 4.651 5.420 16.189 1.00 96.38 111 LYS A C 1
ATOM 886 O O . LYS A 1 111 ? 3.733 5.951 16.803 1.00 96.38 111 LYS A O 1
ATOM 891 N N . GLU A 1 112 ? 5.405 4.458 16.723 1.00 97.00 112 GLU A N 1
ATOM 892 C CA . GLU A 1 112 ? 5.221 3.892 18.069 1.00 97.00 112 GLU A CA 1
ATOM 893 C C . GLU A 1 112 ? 3.828 3.264 18.298 1.00 97.00 112 GLU A C 1
ATOM 895 O O . GLU A 1 112 ? 3.378 3.082 19.433 1.00 97.00 112 GLU A O 1
ATOM 900 N N . LEU A 1 113 ? 3.146 2.882 17.213 1.00 97.44 113 LEU A N 1
ATOM 901 C CA . LEU A 1 113 ? 1.851 2.207 17.231 1.00 97.44 113 LEU A CA 1
ATOM 902 C C . LEU A 1 113 ? 2.022 0.699 17.014 1.00 97.44 113 LEU A C 1
ATOM 904 O O . LEU A 1 113 ? 3.060 0.203 16.570 1.00 97.44 113 LEU A O 1
ATOM 908 N N . LYS A 1 114 ? 0.979 -0.068 17.338 1.00 96.69 114 LYS A N 1
ATOM 909 C CA . LYS A 1 114 ? 0.961 -1.524 17.155 1.00 96.69 114 LYS A CA 1
ATOM 910 C C . LYS A 1 114 ? 0.153 -1.902 15.921 1.00 96.69 114 LYS A C 1
ATOM 912 O O . LYS A 1 114 ? -1.034 -1.592 15.832 1.00 96.69 114 LYS A O 1
ATOM 917 N N . PHE A 1 115 ? 0.782 -2.624 15.002 1.00 95.00 115 PHE A N 1
ATOM 918 C CA . PHE A 1 115 ? 0.111 -3.147 13.819 1.00 95.00 115 PHE A CA 1
ATOM 919 C C . PHE A 1 115 ? -0.614 -4.462 14.131 1.00 95.00 115 PHE A C 1
ATOM 921 O O . PHE A 1 115 ? -0.022 -5.380 14.701 1.00 95.00 115 PHE A O 1
ATOM 928 N N . LEU A 1 116 ? -1.896 -4.546 13.773 1.00 92.25 116 LEU A N 1
ATOM 929 C CA . LEU A 1 116 ? -2.726 -5.740 13.914 1.00 92.25 116 LEU A CA 1
ATOM 930 C C . LEU A 1 116 ? -3.120 -6.256 12.527 1.00 92.25 116 LEU A C 1
ATOM 932 O O . LEU A 1 116 ? -3.755 -5.552 11.744 1.00 92.25 116 LEU A O 1
ATOM 936 N N . THR A 1 117 ? -2.781 -7.507 12.241 1.00 88.44 117 THR A N 1
ATOM 937 C CA . THR A 1 117 ? -3.167 -8.198 11.005 1.00 88.44 117 THR A CA 1
ATOM 938 C C . THR A 1 117 ? -3.433 -9.672 11.301 1.00 88.44 117 THR A C 1
ATOM 940 O O . THR A 1 117 ? -3.010 -10.173 12.348 1.00 88.44 117 THR A O 1
ATOM 943 N N . HIS A 1 118 ? -4.166 -10.365 10.428 1.00 85.00 118 HIS A N 1
ATOM 944 C CA . HIS A 1 118 ? -4.392 -11.799 10.570 1.00 85.00 118 HIS A CA 1
ATOM 945 C C . HIS A 1 118 ? -3.326 -12.599 9.815 1.00 85.00 118 HIS A C 1
ATOM 947 O O . HIS A 1 118 ? -2.822 -12.182 8.776 1.00 85.00 118 HIS A O 1
ATOM 953 N N . ASP A 1 119 ? -3.057 -13.818 10.284 1.00 79.62 119 ASP A N 1
ATOM 954 C C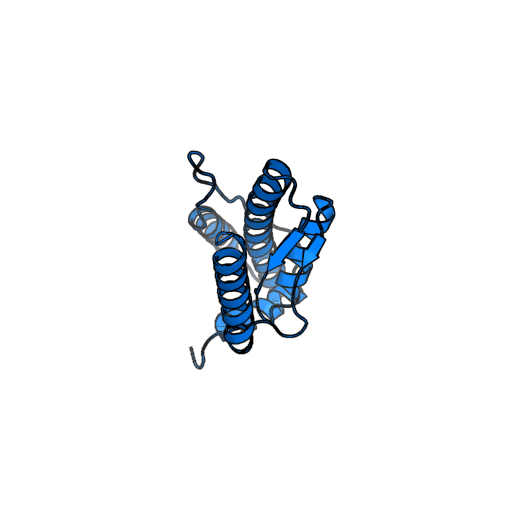A . ASP A 1 119 ? -2.220 -14.780 9.550 1.00 79.62 119 ASP A CA 1
ATOM 955 C C . ASP A 1 119 ? -2.870 -15.219 8.220 1.00 79.62 119 ASP A C 1
ATOM 957 O O . ASP A 1 119 ? -2.205 -15.740 7.325 1.00 79.62 119 ASP A O 1
ATOM 961 N N . ARG A 1 120 ? -4.195 -15.043 8.101 1.00 75.88 120 ARG A N 1
ATOM 962 C CA . ARG A 1 120 ? -5.002 -15.293 6.901 1.00 75.88 120 ARG A CA 1
ATOM 963 C C . ARG A 1 120 ? -5.998 -14.145 6.730 1.00 75.88 120 ARG A C 1
ATOM 965 O O . ARG A 1 120 ? -7.006 -14.113 7.430 1.00 75.88 120 ARG A O 1
ATOM 972 N N . ASN A 1 121 ? -5.667 -13.217 5.838 1.00 76.38 121 ASN A N 1
ATOM 973 C CA . ASN A 1 121 ? -6.470 -12.039 5.489 1.00 76.38 121 ASN A CA 1
ATOM 974 C C .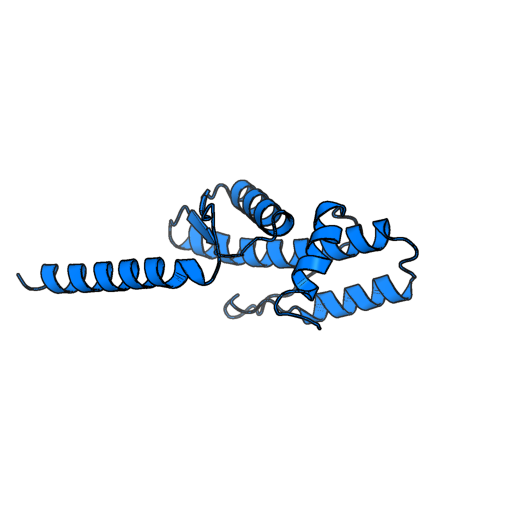 ASN A 1 121 ? -7.338 -12.311 4.248 1.00 76.38 121 ASN A C 1
ATOM 976 O O . ASN A 1 121 ? -7.082 -13.268 3.515 1.00 76.38 121 ASN A O 1
ATOM 980 N N . GLY A 1 122 ? -8.310 -11.439 3.980 1.00 80.06 122 GLY A N 1
ATOM 981 C CA . GLY A 1 122 ? -9.169 -11.493 2.794 1.00 80.06 122 GLY A CA 1
ATOM 982 C C . GLY A 1 122 ? -10.618 -11.886 3.083 1.00 80.06 122 GLY A C 1
ATOM 983 O O . GLY A 1 122 ? -11.018 -12.129 4.224 1.00 80.06 122 GLY A O 1
ATOM 984 N N . ASP A 1 123 ? -11.412 -11.971 2.013 1.00 85.44 123 ASP A N 1
ATOM 985 C CA . ASP A 1 123 ? -12.878 -11.989 2.100 1.00 85.44 123 ASP A CA 1
ATOM 986 C C . ASP A 1 123 ? -13.458 -13.171 2.895 1.00 85.44 123 ASP A C 1
ATOM 988 O O . ASP A 1 123 ? -14.500 -13.035 3.543 1.00 85.44 123 ASP A O 1
ATOM 992 N N . ASP A 1 124 ? -12.755 -14.306 2.935 1.00 86.00 124 ASP A N 1
ATOM 993 C CA . ASP A 1 124 ? -13.145 -15.481 3.726 1.00 86.00 124 ASP A CA 1
ATOM 994 C C . ASP A 1 124 ? -13.262 -15.163 5.235 1.00 86.00 124 ASP A C 1
ATOM 996 O O . ASP A 1 124 ? -14.039 -15.796 5.959 1.00 86.00 124 ASP A O 1
ATOM 1000 N N . GLY A 1 125 ? -12.525 -14.157 5.722 1.00 87.31 125 GLY A N 1
ATOM 1001 C CA . GLY A 1 125 ? -12.544 -13.697 7.112 1.00 87.31 125 GLY A CA 1
ATOM 1002 C C . GLY A 1 125 ? -13.663 -12.704 7.450 1.00 87.31 125 GLY A C 1
ATOM 1003 O O . GLY A 1 125 ? -13.967 -12.514 8.633 1.00 87.31 125 GLY A O 1
ATOM 1004 N N . ILE A 1 126 ? -14.329 -12.104 6.454 1.00 89.44 126 ILE A N 1
ATOM 1005 C CA . ILE A 1 126 ? -15.308 -11.017 6.663 1.00 89.44 126 ILE A CA 1
ATOM 1006 C C . ILE A 1 126 ? -16.452 -11.447 7.590 1.00 89.44 126 ILE A C 1
ATOM 1008 O O . ILE A 1 126 ? -16.882 -10.677 8.455 1.00 89.44 126 ILE A O 1
ATOM 1012 N N . SER A 1 127 ? -16.923 -12.691 7.460 1.00 91.94 127 SER A N 1
ATOM 1013 C CA . SER A 1 127 ? -18.015 -13.228 8.285 1.00 91.94 127 SER A CA 1
ATOM 1014 C C . SER A 1 127 ? -17.701 -13.194 9.790 1.00 91.94 127 SER A C 1
ATOM 1016 O O . SER A 1 127 ? -18.587 -12.936 10.610 1.00 91.94 127 SER A O 1
ATOM 1018 N N . ILE A 1 128 ? -16.433 -13.385 10.171 1.00 90.94 128 ILE A N 1
ATOM 1019 C CA . ILE A 1 128 ? -15.980 -13.305 11.565 1.00 90.94 128 ILE A CA 1
ATOM 1020 C C . ILE A 1 128 ? -16.078 -11.859 12.056 1.00 90.94 128 ILE A C 1
ATOM 1022 O O . ILE A 1 128 ? -16.673 -11.613 13.108 1.00 90.94 128 ILE A O 1
ATOM 1026 N N . GLY A 1 129 ? -15.559 -10.901 11.281 1.00 89.38 129 GLY A N 1
ATOM 1027 C CA . GLY A 1 129 ? -15.631 -9.475 11.608 1.00 89.38 129 GLY A CA 1
ATOM 1028 C C . GLY A 1 129 ? -17.073 -8.993 11.786 1.00 89.38 129 GLY A C 1
ATOM 1029 O O . GLY A 1 129 ? -17.401 -8.361 12.792 1.00 89.38 129 GLY A O 1
ATOM 1030 N N . GLN A 1 130 ? -17.966 -9.373 10.869 1.00 92.69 130 GLN A N 1
ATOM 1031 C CA . GLN A 1 130 ? -19.394 -9.042 10.941 1.00 92.69 130 GLN A CA 1
ATOM 1032 C C . GLN A 1 130 ? -20.055 -9.591 12.213 1.00 92.69 130 GLN A C 1
ATOM 1034 O O . GLN A 1 130 ? -20.751 -8.854 12.917 1.00 92.69 130 GLN A O 1
ATOM 1039 N N . ASN A 1 131 ? -19.804 -10.860 12.549 1.00 94.31 131 ASN A N 1
ATOM 1040 C CA . ASN A 1 131 ? -20.357 -11.486 13.750 1.00 94.31 131 ASN A CA 1
ATOM 1041 C C . ASN A 1 131 ? -19.868 -10.809 15.037 1.00 94.31 131 ASN A C 1
ATOM 1043 O O . ASN A 1 131 ? -20.660 -10.608 15.961 1.00 94.31 131 ASN A O 1
ATOM 1047 N N . VAL A 1 132 ? -18.590 -10.422 15.102 1.00 92.44 132 VAL A N 1
ATOM 1048 C CA . VAL A 1 132 ? -18.031 -9.694 16.253 1.00 92.44 132 VAL A CA 1
ATOM 1049 C C . VAL A 1 132 ? -18.687 -8.321 16.399 1.00 92.44 132 VAL A C 1
ATOM 1051 O O . VAL A 1 132 ? -19.120 -7.975 17.501 1.00 92.44 132 VAL A O 1
ATOM 1054 N N . VAL A 1 133 ? -18.826 -7.566 15.304 1.00 93.00 133 VAL A N 1
ATOM 1055 C CA . VAL A 1 133 ? -19.468 -6.242 15.313 1.00 93.00 133 VAL A CA 1
ATOM 1056 C C . VAL A 1 133 ? -20.923 -6.344 15.777 1.00 93.00 133 VAL A C 1
ATOM 1058 O O . VAL A 1 133 ? -21.313 -5.665 16.728 1.00 93.00 133 VAL A O 1
ATOM 1061 N N . VAL A 1 134 ? -21.723 -7.232 15.177 1.00 94.44 134 VAL A N 1
ATOM 1062 C CA . VAL A 1 134 ? -23.138 -7.411 15.552 1.00 94.44 134 VAL A CA 1
ATOM 1063 C C . VAL A 1 134 ? -23.271 -7.915 16.991 1.00 94.44 134 VAL A C 1
ATOM 1065 O O . VAL A 1 134 ? -24.088 -7.403 17.759 1.00 94.44 134 VAL A O 1
ATOM 1068 N N . GLY A 1 135 ? -22.446 -8.884 17.394 1.00 93.94 135 GLY A N 1
ATOM 1069 C CA . GLY A 1 135 ? -22.427 -9.401 18.760 1.00 93.94 135 GLY A CA 1
ATOM 1070 C C . GLY A 1 135 ? -22.107 -8.321 19.799 1.00 93.94 135 GLY A C 1
ATOM 1071 O O . GLY A 1 135 ? -22.747 -8.268 20.854 1.00 93.94 135 GLY A O 1
ATOM 1072 N N . HIS A 1 136 ? -21.164 -7.426 19.495 1.00 91.12 136 HIS A N 1
ATOM 1073 C CA . HIS A 1 136 ? -20.814 -6.296 20.354 1.00 91.12 136 HIS A CA 1
ATOM 1074 C C . HIS A 1 136 ? -21.963 -5.280 20.472 1.00 91.12 136 HIS A C 1
ATOM 1076 O O . HIS A 1 136 ? -22.341 -4.904 21.586 1.00 91.12 136 HIS A O 1
ATOM 1082 N N . LEU A 1 137 ? -22.578 -4.896 19.347 1.00 90.62 137 LEU A N 1
ATOM 1083 C CA . LEU A 1 137 ? -23.715 -3.965 19.313 1.00 90.62 137 LEU A CA 1
ATOM 1084 C C . LEU A 1 137 ? -24.929 -4.496 20.093 1.00 90.62 137 LEU A C 1
ATOM 1086 O O . LEU A 1 137 ? -25.573 -3.758 20.846 1.00 90.62 137 LEU A O 1
ATOM 1090 N N . ASN A 1 138 ? -25.215 -5.794 19.974 1.00 84.50 138 ASN A N 1
ATOM 1091 C CA . ASN A 1 138 ? -26.301 -6.427 20.717 1.00 84.50 138 ASN A CA 1
ATOM 1092 C C . ASN A 1 138 ? -26.037 -6.434 22.227 1.00 84.50 138 ASN A C 1
ATOM 1094 O O . ASN A 1 138 ? -26.941 -6.101 22.990 1.00 84.50 138 ASN A O 1
ATOM 1098 N N . LYS A 1 139 ? -24.809 -6.725 22.687 1.00 75.62 139 LYS A N 1
ATOM 1099 C CA . LYS A 1 139 ? -24.474 -6.644 24.123 1.00 75.62 139 LYS A CA 1
ATOM 1100 C C . LYS A 1 139 ? -24.729 -5.249 24.699 1.00 75.62 139 LYS A C 1
ATOM 1102 O O . LYS A 1 139 ? -25.371 -5.156 25.740 1.00 75.62 139 LYS A O 1
ATOM 1107 N N . LEU A 1 140 ? -24.313 -4.186 24.005 1.00 62.84 140 LEU A N 1
ATOM 1108 C CA . LEU A 1 140 ? -24.558 -2.794 24.422 1.00 62.84 140 LEU A CA 1
ATOM 1109 C C . LEU A 1 140 ? -26.055 -2.453 24.542 1.00 62.84 140 LEU A C 1
ATOM 1111 O O . LEU A 1 140 ? -26.441 -1.602 25.345 1.00 62.84 140 LEU A O 1
ATOM 1115 N N . SER A 1 141 ? -26.900 -3.127 23.759 1.00 61.09 141 SER A N 1
ATOM 1116 C CA . SER A 1 141 ? -28.357 -2.950 23.776 1.00 61.09 141 SER A CA 1
ATOM 1117 C C . SER A 1 141 ? -29.026 -3.616 24.987 1.00 61.09 141 SER A C 1
ATOM 1119 O O . SER A 1 141 ? -30.062 -3.142 25.452 1.00 61.09 141 SER A O 1
ATOM 1121 N N . PHE A 1 142 ? -28.431 -4.685 25.530 1.00 58.12 142 PHE A N 1
ATOM 1122 C CA . PHE A 1 142 ? -28.922 -5.358 26.738 1.00 58.12 142 PHE A CA 1
ATOM 1123 C C . PHE A 1 142 ? -28.469 -4.671 28.033 1.00 58.12 142 PHE A C 1
ATOM 1125 O O . PHE A 1 142 ? -29.240 -4.632 28.988 1.00 58.12 142 PHE A O 1
ATOM 1132 N N . THR A 1 143 ? -27.276 -4.068 28.077 1.00 56.81 143 THR A N 1
ATOM 1133 C CA . THR A 1 143 ? -26.789 -3.354 29.276 1.00 56.81 143 THR A CA 1
ATOM 1134 C C . THR A 1 143 ? -27.476 -2.009 29.527 1.00 56.81 143 THR A C 1
ATOM 1136 O O . THR A 1 143 ? -27.459 -1.535 30.654 1.00 56.81 143 THR A O 1
ATOM 1139 N N . LYS A 1 144 ? -28.109 -1.396 28.517 1.00 53.62 144 LYS A N 1
ATOM 1140 C CA . LYS A 1 144 ? -28.863 -0.131 28.662 1.00 53.62 144 LYS A CA 1
ATOM 1141 C C . LYS A 1 144 ? -30.312 -0.298 29.152 1.00 53.62 144 LYS A C 1
ATOM 1143 O O . LYS A 1 144 ? -31.027 0.694 29.240 1.00 53.62 144 LYS A O 1
ATOM 1148 N N . LYS A 1 145 ? -30.770 -1.526 29.423 1.00 48.97 145 LYS A N 1
ATOM 1149 C CA . LYS A 1 145 ? -32.157 -1.834 29.826 1.00 48.97 145 LYS A CA 1
ATOM 1150 C C . LYS A 1 145 ? -32.362 -2.034 31.339 1.00 48.97 145 LYS A C 1
ATOM 1152 O O . LYS A 1 145 ? -33.361 -2.641 31.720 1.00 48.97 145 LYS A O 1
ATOM 1157 N N . VAL A 1 146 ? -31.464 -1.528 32.186 1.00 46.16 146 VAL A N 1
ATOM 1158 C CA . VAL A 1 146 ? -31.609 -1.553 33.656 1.00 46.16 146 VAL A CA 1
ATOM 1159 C C . VAL A 1 146 ? -31.677 -0.136 34.195 1.00 46.16 146 VAL A C 1
ATOM 1161 O O . VAL A 1 146 ? -30.808 0.667 33.790 1.00 46.16 146 VAL A O 1
#